Protein AF-A0A401U0D8-F1 (afdb_monomer_lite)

Secondary structure (DSSP, 8-state):
----TTSS---SS-S-SSTTS-------SSHHHHHHHHHHH-S--TT-S--PPPPSS-HHHHTTS---S---

Structure (mmCIF, N/CA/C/O backbone):
data_AF-A0A401U0D8-F1
#
_entry.id   AF-A0A401U0D8-F1
#
loop_
_atom_site.group_PDB
_atom_site.id
_atom_site.type_symbol
_atom_site.label_atom_id
_atom_site.label_alt_id
_atom_site.label_comp_id
_atom_site.label_asym_id
_atom_site.label_entity_id
_atom_site.label_seq_id
_atom_site.pdbx_PDB_ins_code
_atom_site.Cartn_x
_atom_site.Cartn_y
_atom_site.Cartn_z
_atom_site.occupancy
_atom_site.B_iso_or_equiv
_atom_site.auth_seq_id
_atom_site.auth_comp_id
_atom_site.auth_asym_id
_atom_site.auth_atom_id
_atom_site.pdbx_PDB_model_num
ATOM 1 N N . MET A 1 1 ? 1.020 8.322 5.889 1.00 93.81 1 MET A N 1
ATOM 2 C CA . MET A 1 1 ? 1.505 6.985 6.321 1.00 93.81 1 MET A CA 1
ATOM 3 C C . MET A 1 1 ? 2.463 6.460 5.258 1.00 93.81 1 MET A C 1
ATOM 5 O O . MET A 1 1 ? 2.178 6.675 4.089 1.00 93.81 1 MET A O 1
ATOM 9 N N . LYS A 1 2 ? 3.593 5.835 5.629 1.00 95.75 2 LYS A N 1
ATOM 10 C CA . LYS A 1 2 ? 4.551 5.271 4.658 1.00 95.75 2 LYS A CA 1
ATOM 11 C C . LYS A 1 2 ? 4.305 3.764 4.474 1.00 95.75 2 LYS A C 1
ATOM 13 O O . LYS A 1 2 ? 4.523 3.027 5.437 1.00 95.75 2 LYS A O 1
ATOM 18 N N . PRO A 1 3 ? 3.938 3.281 3.274 1.00 95.81 3 PRO A N 1
ATOM 19 C CA . PRO A 1 3 ? 3.698 1.862 3.055 1.00 95.81 3 PRO A CA 1
ATOM 20 C C . PRO A 1 3 ? 5.011 1.071 2.953 1.00 95.81 3 PRO A C 1
ATOM 22 O O . PRO A 1 3 ? 6.120 1.625 2.984 1.00 95.81 3 PRO A O 1
ATOM 25 N N . THR A 1 4 ? 4.895 -0.255 2.840 1.00 95.69 4 THR A N 1
ATOM 26 C CA . THR A 1 4 ? 6.016 -1.136 2.475 1.00 95.69 4 THR A CA 1
ATOM 27 C C . THR A 1 4 ? 6.685 -0.619 1.192 1.00 95.69 4 THR A C 1
ATOM 29 O O . THR A 1 4 ? 5.995 -0.145 0.289 1.00 95.69 4 THR A O 1
ATOM 32 N N . ARG A 1 5 ? 8.020 -0.714 1.079 1.00 95.06 5 ARG A N 1
ATOM 33 C CA . ARG A 1 5 ? 8.715 -0.503 -0.209 1.00 95.06 5 ARG A CA 1
ATOM 34 C C . ARG A 1 5 ? 8.047 -1.369 -1.277 1.00 95.06 5 ARG A C 1
ATOM 36 O O . ARG A 1 5 ? 7.575 -2.452 -0.940 1.00 95.06 5 ARG A O 1
ATOM 43 N N . ALA A 1 6 ? 8.013 -0.903 -2.526 1.00 94.31 6 ALA A N 1
ATOM 44 C CA . ALA A 1 6 ? 7.418 -1.639 -3.648 1.00 94.31 6 ALA A CA 1
ATOM 45 C C . ALA A 1 6 ? 5.893 -1.819 -3.592 1.00 94.31 6 ALA A C 1
ATOM 47 O O . ALA A 1 6 ? 5.343 -2.575 -4.388 1.00 94.31 6 ALA A O 1
ATOM 48 N N . ARG A 1 7 ? 5.204 -1.199 -2.624 1.00 95.62 7 ARG A N 1
ATOM 49 C CA . ARG A 1 7 ? 3.745 -1.306 -2.515 1.00 95.62 7 ARG A CA 1
ATOM 50 C C . ARG A 1 7 ? 3.036 -0.470 -3.567 1.00 95.62 7 ARG A C 1
ATOM 52 O O . ARG A 1 7 ? 2.115 -0.970 -4.197 1.00 95.62 7 ARG A O 1
ATOM 59 N N . ASN A 1 8 ? 3.464 0.781 -3.697 1.00 94.50 8 ASN A N 1
ATOM 60 C CA . ASN A 1 8 ? 2.925 1.738 -4.650 1.00 94.50 8 ASN A CA 1
ATOM 61 C C . ASN A 1 8 ? 3.978 1.970 -5.740 1.00 94.50 8 ASN A C 1
ATOM 63 O O . ASN A 1 8 ? 5.164 2.098 -5.397 1.00 94.50 8 ASN A O 1
ATOM 67 N N . PRO A 1 9 ? 3.571 2.033 -7.014 1.00 92.44 9 PRO A N 1
ATOM 68 C CA . PRO A 1 9 ? 4.480 2.311 -8.114 1.00 92.44 9 PRO A CA 1
ATOM 69 C C . PRO A 1 9 ? 5.000 3.758 -8.053 1.00 92.44 9 PRO A C 1
ATOM 71 O O . PRO A 1 9 ? 4.389 4.629 -7.430 1.00 92.44 9 PRO A O 1
ATOM 74 N N . CYS A 1 10 ? 6.156 4.007 -8.676 1.00 91.00 10 CYS A N 1
ATOM 75 C CA . CYS A 1 10 ? 6.811 5.325 -8.716 1.00 91.00 10 CYS A CA 1
ATOM 76 C C . CYS A 1 10 ? 6.917 5.910 -10.135 1.00 91.00 10 CYS A C 1
ATOM 78 O O . CYS A 1 10 ? 7.260 7.088 -10.277 1.00 91.00 10 CYS A O 1
ATOM 80 N N . GLY A 1 11 ? 6.681 5.105 -11.170 1.00 89.81 11 GLY A N 1
ATOM 81 C CA . GLY A 1 11 ? 6.829 5.539 -12.548 1.00 89.81 11 GLY A CA 1
ATOM 82 C C . GLY A 1 11 ? 5.620 6.303 -13.087 1.00 89.81 11 GLY A C 1
ATOM 83 O O . GLY A 1 11 ? 4.725 6.693 -12.330 1.00 89.81 11 GLY A O 1
ATOM 84 N N . PRO A 1 12 ? 5.639 6.596 -14.399 1.00 89.31 12 PRO A N 1
ATOM 85 C CA . PRO A 1 12 ? 6.607 6.095 -15.388 1.00 89.31 12 PRO A CA 1
ATOM 86 C C . PRO A 1 12 ? 7.975 6.803 -15.362 1.00 89.31 12 PRO A C 1
ATOM 88 O O . PRO A 1 12 ? 8.970 6.244 -15.812 1.00 89.31 12 PRO A O 1
ATOM 91 N N . ASP A 1 13 ? 8.055 8.014 -14.808 1.00 88.31 13 ASP A N 1
ATOM 92 C CA . ASP A 1 13 ? 9.247 8.869 -14.939 1.00 88.31 13 ASP A CA 1
ATOM 93 C C . ASP A 1 13 ? 10.410 8.469 -14.012 1.00 88.31 13 ASP A C 1
ATOM 95 O O . ASP A 1 13 ? 11.532 8.963 -14.150 1.00 88.31 13 ASP A O 1
ATOM 99 N N . ARG A 1 14 ? 10.150 7.609 -13.017 1.00 84.62 14 ARG A N 1
ATOM 100 C CA . ARG A 1 14 ? 11.129 7.160 -12.015 1.00 84.62 14 ARG A CA 1
ATOM 101 C C . ARG A 1 14 ? 10.916 5.694 -11.644 1.00 84.62 14 ARG A C 1
ATOM 103 O O . ARG A 1 14 ? 9.794 5.278 -11.391 1.00 84.62 14 ARG A O 1
ATOM 110 N N . GLY A 1 15 ? 12.005 4.933 -11.519 1.00 85.12 15 GLY A N 1
ATOM 111 C CA . GLY A 1 15 ? 11.957 3.534 -11.065 1.00 85.12 15 GLY A CA 1
ATOM 112 C C . GLY A 1 15 ? 11.956 3.376 -9.540 1.00 85.12 15 GLY A C 1
ATOM 113 O O . GLY A 1 15 ? 11.262 2.520 -9.000 1.00 85.12 15 GLY A O 1
ATOM 114 N N . GLU A 1 16 ? 12.709 4.217 -8.827 1.00 88.75 16 GLU A N 1
ATOM 115 C CA . GLU A 1 16 ? 12.701 4.289 -7.365 1.00 88.75 16 GLU A CA 1
ATOM 116 C C . GLU A 1 16 ? 13.225 5.642 -6.862 1.00 88.75 16 GLU A C 1
ATOM 118 O O . GLU A 1 16 ? 13.857 6.397 -7.600 1.00 88.75 16 GLU A O 1
ATOM 123 N N . GLY A 1 17 ? 12.945 5.962 -5.596 1.00 87.31 17 GLY A N 1
ATOM 124 C CA . GLY A 1 17 ? 13.518 7.123 -4.915 1.00 87.31 17 GLY A CA 1
ATOM 125 C C . GLY A 1 17 ? 14.915 6.832 -4.359 1.00 87.31 17 GLY A C 1
ATOM 126 O O . GLY A 1 17 ? 15.756 6.235 -5.014 1.00 87.31 17 GLY A O 1
ATOM 127 N N . TRP A 1 18 ? 15.166 7.230 -3.113 1.00 92.75 18 TRP A N 1
ATOM 128 C CA . TRP A 1 18 ? 16.439 7.041 -2.404 1.00 92.75 18 TRP A CA 1
ATOM 129 C C . TRP A 1 18 ? 16.775 5.553 -2.159 1.00 92.75 18 TRP A C 1
ATOM 131 O O . TRP A 1 18 ? 16.624 5.074 -1.045 1.00 92.75 18 TRP A O 1
ATOM 141 N N . GLY A 1 19 ? 17.134 4.782 -3.192 1.00 88.31 19 GLY A N 1
ATOM 142 C CA . GLY A 1 19 ? 17.419 3.338 -3.104 1.00 88.31 19 GLY A CA 1
ATOM 143 C C . GLY A 1 19 ? 16.281 2.510 -2.487 1.00 88.31 19 GLY A C 1
ATOM 144 O O . GLY A 1 19 ? 16.524 1.512 -1.809 1.00 88.31 19 GLY A O 1
ATOM 145 N N . GLY A 1 20 ? 15.036 2.980 -2.626 1.00 88.81 20 GLY A N 1
ATOM 146 C CA . GLY A 1 20 ? 13.854 2.392 -1.993 1.00 88.81 20 GLY A CA 1
ATOM 147 C C . GLY A 1 20 ? 13.608 2.764 -0.526 1.00 88.81 20 GLY A C 1
ATOM 148 O O . GLY A 1 20 ? 12.618 2.308 0.050 1.00 88.81 20 GLY A O 1
ATOM 149 N N . PHE A 1 21 ? 14.451 3.610 0.078 1.00 91.94 21 PHE A N 1
ATOM 150 C CA . PHE A 1 21 ? 14.191 4.209 1.395 1.00 91.94 21 PHE A CA 1
ATOM 151 C C . PHE A 1 21 ? 13.121 5.306 1.339 1.00 91.94 21 PHE A C 1
ATOM 153 O O . PHE A 1 21 ? 12.484 5.599 2.350 1.00 91.94 21 PHE A O 1
ATOM 160 N N . SER A 1 22 ? 12.875 5.871 0.153 1.00 92.31 22 SER A N 1
ATOM 161 C CA . SER A 1 22 ? 11.737 6.757 -0.100 1.00 92.31 22 SER A CA 1
ATOM 162 C C . SER A 1 22 ? 10.603 5.993 -0.779 1.00 92.31 22 SER A C 1
ATOM 164 O O . SER A 1 22 ? 10.832 5.273 -1.752 1.00 92.31 22 SER A O 1
ATOM 166 N N . VAL A 1 23 ? 9.387 6.145 -0.251 1.00 93.94 23 VAL A N 1
ATOM 167 C CA . VAL A 1 23 ? 8.171 5.496 -0.754 1.00 93.94 23 VAL A CA 1
ATOM 168 C C . VAL A 1 23 ? 7.031 6.508 -0.731 1.00 93.94 23 VAL A C 1
ATOM 170 O O . VAL A 1 23 ? 6.782 7.132 0.302 1.00 93.94 23 VAL A O 1
ATOM 173 N N . GLY A 1 24 ? 6.347 6.658 -1.865 1.00 92.88 24 GLY A N 1
ATOM 174 C CA . GLY A 1 24 ? 5.224 7.577 -2.023 1.00 92.88 24 GLY A CA 1
ATOM 175 C C . GLY A 1 24 ? 3.906 7.003 -1.505 1.00 92.88 24 GLY A C 1
ATOM 176 O O . GLY A 1 24 ? 3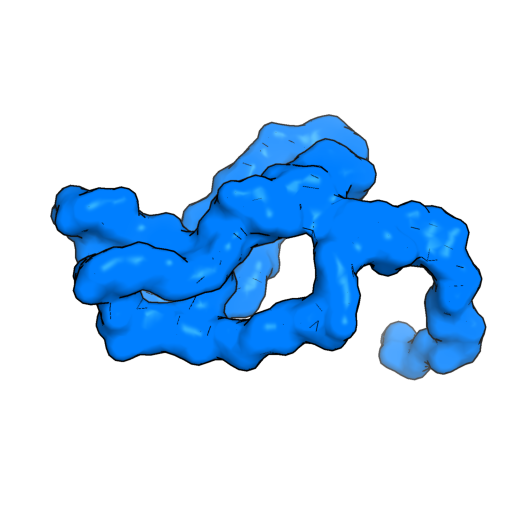.597 5.825 -1.696 1.00 92.88 24 GLY A O 1
ATOM 177 N N . HIS A 1 25 ? 3.120 7.861 -0.861 1.00 96.25 25 HIS A N 1
ATOM 178 C CA . HIS A 1 25 ? 1.712 7.634 -0.539 1.00 96.25 25 HIS A CA 1
ATOM 179 C C . HIS A 1 25 ? 1.013 8.981 -0.342 1.00 96.25 25 HIS A C 1
ATOM 181 O O . HIS A 1 25 ? 1.635 10.036 -0.462 1.00 96.25 25 HIS A O 1
ATOM 187 N N . VAL A 1 26 ? -0.270 8.948 -0.002 1.00 97.56 26 VAL A N 1
ATOM 188 C CA . VAL A 1 26 ? -1.058 10.142 0.296 1.00 97.56 26 VAL A CA 1
ATOM 189 C C . VAL A 1 26 ? -0.869 10.652 1.728 1.00 97.56 26 VAL A C 1
ATOM 191 O O . VAL A 1 26 ? -0.522 9.911 2.658 1.00 97.56 26 VAL A O 1
ATOM 194 N N . LEU A 1 27 ? -1.176 11.937 1.907 1.00 98.19 27 LEU A N 1
ATOM 195 C CA . LEU A 1 27 ? -1.493 12.533 3.199 1.00 98.19 27 LEU A CA 1
ATOM 196 C C . LEU A 1 27 ? -3.010 12.703 3.285 1.00 98.19 27 LEU A C 1
ATOM 198 O O . LEU A 1 27 ? -3.620 13.293 2.397 1.00 98.19 27 LEU A O 1
ATOM 202 N N . SER A 1 28 ? -3.613 12.180 4.346 1.00 98.06 28 SER A N 1
ATOM 203 C CA . SER A 1 28 ? -5.047 12.287 4.609 1.00 98.06 28 SER A CA 1
ATOM 204 C C . SER A 1 28 ? -5.2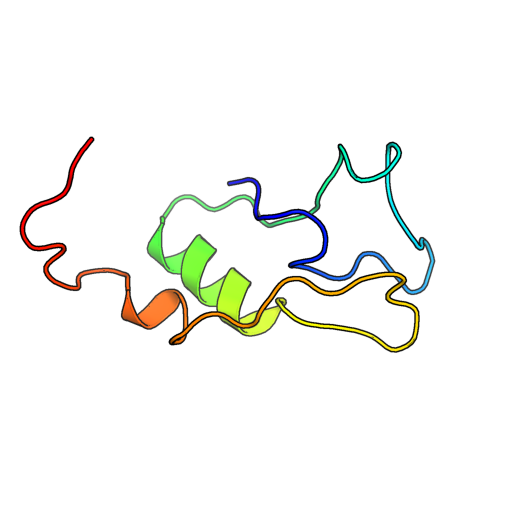87 12.603 6.080 1.00 98.06 28 SER A C 1
ATOM 206 O O . SER A 1 28 ? -4.430 12.345 6.926 1.00 98.06 28 SER A O 1
ATOM 208 N N . ILE A 1 29 ? -6.463 13.152 6.387 1.00 98.25 29 ILE A N 1
ATOM 209 C CA . ILE A 1 29 ? -6.878 13.421 7.771 1.00 98.25 29 ILE A CA 1
ATOM 210 C C . ILE A 1 29 ? -7.306 12.118 8.455 1.00 98.25 29 ILE A C 1
ATOM 212 O O . ILE A 1 29 ? -6.973 11.887 9.615 1.00 98.25 29 ILE A O 1
ATOM 216 N N . SER A 1 30 ? -8.030 11.250 7.740 1.00 98.12 30 SER A N 1
ATOM 217 C CA . SER A 1 30 ? -8.543 9.997 8.293 1.00 98.12 30 SER A CA 1
ATOM 218 C C . SER A 1 30 ? -7.713 8.781 7.866 1.00 98.12 30 SER A C 1
ATOM 220 O O . SER A 1 30 ? -7.135 8.740 6.773 1.00 98.12 30 SER A O 1
ATOM 222 N N . VAL A 1 31 ? -7.697 7.755 8.724 1.00 98.06 31 VAL A N 1
ATOM 223 C CA . VAL A 1 31 ? -7.114 6.436 8.414 1.00 98.06 31 VAL A CA 1
ATOM 224 C C . VAL A 1 31 ? -7.909 5.733 7.311 1.00 98.06 31 VAL A C 1
ATOM 226 O O . VAL A 1 31 ? -7.309 5.098 6.446 1.00 98.06 31 VAL A O 1
ATOM 229 N N . ARG A 1 32 ? -9.242 5.891 7.300 1.00 98.06 32 ARG A N 1
ATOM 230 C CA . ARG A 1 32 ? -10.124 5.329 6.267 1.00 98.06 32 ARG A CA 1
ATOM 231 C C . ARG A 1 32 ? -9.705 5.788 4.871 1.00 98.06 32 ARG A C 1
ATOM 233 O O . ARG A 1 32 ? -9.558 4.946 3.994 1.00 98.06 32 ARG A O 1
ATOM 240 N N . ASP A 1 33 ? -9.451 7.080 4.684 1.00 98.44 33 ASP A N 1
ATOM 241 C CA . ASP A 1 33 ? -9.071 7.620 3.370 1.00 98.44 33 ASP A CA 1
ATOM 242 C C . ASP A 1 33 ? -7.688 7.123 2.941 1.00 98.44 33 ASP A C 1
ATOM 244 O O . ASP A 1 33 ? -7.488 6.753 1.788 1.00 98.44 33 ASP A O 1
ATOM 248 N N . SER A 1 34 ? -6.737 7.030 3.879 1.00 98.38 34 SER A N 1
ATOM 249 C CA . SER A 1 34 ? -5.432 6.418 3.607 1.00 98.38 34 SER A CA 1
ATOM 250 C C . SER A 1 34 ? -5.561 4.962 3.150 1.00 98.38 34 SER A C 1
ATOM 252 O O . SER A 1 34 ? -4.808 4.550 2.270 1.00 98.38 34 SER A O 1
ATOM 254 N N . ALA A 1 35 ? -6.485 4.192 3.734 1.00 98.31 35 ALA A N 1
ATOM 255 C CA . ALA A 1 35 ? -6.726 2.795 3.382 1.00 98.31 35 ALA A CA 1
ATOM 256 C C . ALA A 1 35 ? -7.414 2.647 2.016 1.00 98.31 35 ALA A C 1
ATOM 258 O O . ALA A 1 35 ? -6.970 1.847 1.199 1.00 98.31 35 ALA A O 1
ATOM 259 N N . VAL A 1 36 ? -8.424 3.472 1.724 1.00 98.25 36 VAL A N 1
ATOM 260 C CA . VAL A 1 36 ? -9.054 3.522 0.392 1.00 98.25 36 VAL A CA 1
ATOM 261 C C . VAL A 1 36 ? -8.027 3.886 -0.681 1.00 98.25 36 VAL A C 1
ATOM 263 O O . VAL A 1 36 ? -7.984 3.256 -1.733 1.00 98.25 36 VAL A O 1
ATOM 266 N N . MET A 1 37 ? -7.145 4.853 -0.407 1.00 98.31 37 MET A N 1
ATOM 267 C CA . MET A 1 37 ? -6.083 5.203 -1.350 1.00 98.31 37 MET A CA 1
ATOM 268 C C . MET A 1 37 ? -5.074 4.072 -1.542 1.00 98.31 37 MET A C 1
ATOM 270 O O . MET A 1 37 ? -4.556 3.934 -2.642 1.00 98.31 37 MET A O 1
ATOM 274 N N . MET A 1 38 ? -4.805 3.247 -0.524 1.00 98.00 38 MET A N 1
ATOM 275 C CA . MET A 1 38 ? -3.970 2.055 -0.710 1.00 98.00 38 MET A CA 1
ATOM 276 C C . MET A 1 38 ? -4.621 1.082 -1.689 1.00 98.00 38 MET A C 1
ATOM 278 O O . MET A 1 38 ? -3.943 0.640 -2.607 1.00 98.00 38 MET A O 1
ATOM 282 N N . ASP A 1 39 ? -5.918 0.802 -1.548 1.00 97.94 39 ASP A N 1
ATOM 283 C CA . ASP A 1 39 ? -6.650 -0.074 -2.478 1.00 97.94 39 ASP A CA 1
ATOM 284 C C . ASP A 1 39 ? -6.644 0.455 -3.914 1.00 97.94 39 ASP A C 1
ATOM 286 O O . ASP A 1 39 ? -6.602 -0.320 -4.865 1.00 97.94 39 ASP A O 1
ATOM 290 N N . ALA A 1 40 ? -6.668 1.779 -4.074 1.00 97.31 40 ALA A N 1
ATOM 291 C CA . ALA A 1 40 ? -6.688 2.414 -5.383 1.00 97.31 40 ALA A CA 1
ATOM 292 C C . ALA A 1 40 ? -5.327 2.406 -6.097 1.00 97.31 40 ALA A C 1
ATOM 294 O O . ALA A 1 40 ? -5.299 2.376 -7.326 1.00 97.31 40 ALA A O 1
ATOM 295 N N . ILE A 1 41 ? -4.213 2.492 -5.358 1.00 95.50 41 ILE A N 1
ATOM 296 C CA . ILE A 1 41 ? -2.895 2.775 -5.957 1.00 95.50 41 ILE A CA 1
ATOM 297 C C . ILE A 1 41 ? -1.839 1.696 -5.712 1.00 95.50 41 ILE A C 1
ATOM 299 O O . ILE A 1 41 ? -0.745 1.796 -6.267 1.00 95.50 41 ILE A O 1
ATOM 303 N N . HIS A 1 42 ? -2.109 0.692 -4.871 1.00 95.62 42 HIS A N 1
ATOM 304 C CA . HIS A 1 42 ? -1.137 -0.372 -4.647 1.00 95.62 42 HIS A CA 1
ATOM 305 C C . HIS A 1 42 ? -1.010 -1.282 -5.873 1.00 95.62 42 HIS A C 1
ATOM 307 O O . HIS A 1 42 ? -1.969 -1.533 -6.600 1.00 95.62 42 HIS A O 1
ATOM 313 N N . GLY A 1 43 ? 0.144 -1.926 -6.001 1.00 94.62 43 GLY A N 1
ATOM 314 C CA . GLY A 1 43 ? 0.394 -2.962 -6.995 1.00 94.62 43 GLY A CA 1
ATOM 315 C C . GLY A 1 43 ? 1.484 -2.582 -7.992 1.00 94.62 43 GLY A C 1
ATOM 316 O O . GLY A 1 43 ? 2.068 -1.500 -7.908 1.00 94.62 43 GLY A O 1
ATOM 317 N N . PRO A 1 44 ? 1.807 -3.508 -8.905 1.00 93.56 44 PRO A N 1
ATOM 318 C CA . PRO A 1 44 ? 2.822 -3.279 -9.916 1.00 93.56 44 PRO A CA 1
ATOM 319 C C . PRO A 1 44 ? 2.299 -2.411 -11.064 1.00 93.56 44 PRO A C 1
ATOM 321 O O . PRO A 1 44 ? 1.139 -2.492 -11.459 1.00 93.56 44 PRO A O 1
ATOM 324 N N . GLU A 1 45 ? 3.211 -1.661 -11.666 1.00 90.94 45 GLU A N 1
ATOM 325 C CA . GLU A 1 45 ? 3.066 -1.042 -12.987 1.00 90.94 45 GLU A CA 1
ATOM 326 C C . GLU A 1 45 ? 4.101 -1.642 -13.969 1.00 90.94 45 GLU A C 1
ATOM 328 O O . GLU A 1 45 ? 5.040 -2.306 -13.515 1.00 90.94 45 GLU A O 1
ATOM 333 N N . PRO A 1 46 ? 4.023 -1.375 -15.289 1.00 90.50 46 PRO A N 1
ATOM 334 C CA . PRO A 1 46 ? 4.951 -1.943 -16.275 1.00 90.50 46 PRO A CA 1
ATOM 335 C C . PRO A 1 46 ? 6.447 -1.706 -15.996 1.00 90.50 46 PRO A C 1
ATOM 337 O O . PRO A 1 46 ? 7.263 -2.573 -16.296 1.00 90.50 46 PRO A O 1
ATOM 340 N N . SER A 1 47 ? 6.817 -0.562 -15.412 1.00 88.62 47 SER A N 1
ATOM 341 C CA . SER A 1 47 ? 8.202 -0.200 -15.059 1.00 88.62 47 SER A CA 1
ATOM 342 C C . SER A 1 47 ? 8.618 -0.587 -13.635 1.00 88.62 47 SER A C 1
ATOM 344 O O . SER A 1 47 ? 9.718 -0.242 -13.200 1.00 88.62 47 SER A O 1
ATOM 346 N N . SER A 1 48 ? 7.772 -1.300 -12.885 1.00 90.56 48 SER A N 1
ATOM 347 C CA . SER A 1 48 ? 8.091 -1.691 -11.509 1.00 90.56 48 SER A CA 1
ATOM 348 C C . SER A 1 48 ? 9.276 -2.654 -11.456 1.00 90.56 48 SER A C 1
ATOM 350 O O . SER A 1 48 ? 9.204 -3.777 -11.944 1.00 90.56 48 SER A O 1
ATOM 352 N N . LEU A 1 49 ? 10.357 -2.235 -10.792 1.00 88.88 49 LEU A N 1
ATOM 353 C CA . LEU A 1 49 ? 11.562 -3.053 -10.589 1.00 88.88 49 LEU A CA 1
ATOM 354 C C . LEU A 1 49 ? 11.339 -4.217 -9.613 1.00 88.88 49 LEU A C 1
ATOM 356 O O . LEU A 1 49 ? 12.028 -5.232 -9.660 1.00 88.88 49 LEU A O 1
ATOM 360 N N . TYR A 1 50 ? 10.406 -4.040 -8.684 1.00 89.50 50 TYR A N 1
ATOM 361 C CA . TYR A 1 50 ? 10.096 -4.973 -7.612 1.00 89.50 50 TYR A CA 1
ATOM 362 C C . TYR A 1 50 ? 8.644 -4.779 -7.168 1.00 89.50 50 TYR A C 1
ATOM 364 O O . TYR A 1 50 ? 8.059 -3.718 -7.388 1.00 89.50 50 TYR A O 1
ATOM 372 N N . VAL A 1 51 ? 8.063 -5.794 -6.523 1.00 93.38 51 VAL A N 1
ATOM 373 C CA . VAL A 1 51 ? 6.645 -5.798 -6.133 1.00 93.38 51 VAL A CA 1
ATOM 374 C C . VAL A 1 51 ? 6.504 -6.332 -4.713 1.00 93.38 51 VAL A C 1
ATOM 376 O O . VAL A 1 51 ? 7.049 -7.386 -4.383 1.00 93.38 51 VAL A O 1
ATOM 379 N N . ALA A 1 52 ? 5.788 -5.605 -3.855 1.00 95.62 52 ALA A N 1
ATOM 380 C CA . ALA A 1 52 ? 5.453 -6.102 -2.523 1.00 95.62 52 ALA A CA 1
ATOM 381 C C . ALA A 1 52 ? 4.408 -7.235 -2.614 1.00 95.62 52 ALA A C 1
ATOM 383 O O . ALA A 1 52 ? 3.540 -7.179 -3.486 1.00 95.62 52 ALA A O 1
ATOM 384 N N . PRO A 1 53 ? 4.417 -8.225 -1.698 1.00 96.50 53 PRO A N 1
ATOM 385 C CA . PRO A 1 53 ? 3.386 -9.264 -1.664 1.00 96.50 53 PRO A CA 1
ATOM 386 C C . PRO A 1 53 ? 1.986 -8.647 -1.584 1.00 96.50 53 PRO A C 1
ATOM 388 O O . PRO A 1 53 ? 1.829 -7.678 -0.835 1.00 96.50 53 PRO A O 1
ATOM 391 N N .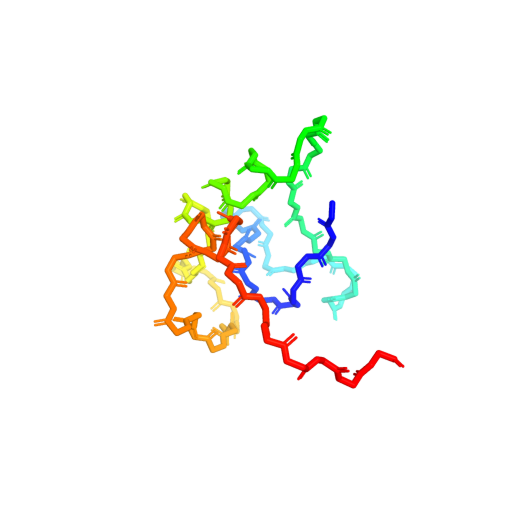 PRO A 1 54 ? 0.976 -9.166 -2.302 1.00 95.69 54 PRO A N 1
ATOM 392 C CA . PRO A 1 54 ? -0.372 -8.605 -2.268 1.00 95.69 54 PRO A CA 1
ATOM 393 C C . PRO A 1 54 ? -0.943 -8.641 -0.841 1.00 95.69 54 PRO A C 1
ATOM 395 O O . PRO A 1 54 ? -0.583 -9.526 -0.061 1.00 95.69 54 PRO A O 1
ATOM 398 N N . PRO A 1 55 ? -1.796 -7.675 -0.463 1.00 96.00 55 PRO A N 1
ATOM 399 C CA . PRO A 1 55 ? -2.496 -7.759 0.810 1.00 96.00 55 PRO A CA 1
ATOM 400 C C . PRO A 1 55 ? -3.487 -8.935 0.780 1.00 96.00 55 PRO A C 1
ATOM 402 O O . PRO A 1 55 ? -4.021 -9.276 -0.273 1.00 96.00 55 PRO A O 1
ATOM 405 N N . GLU A 1 56 ? -3.758 -9.547 1.934 1.00 96.25 56 GLU A N 1
ATOM 406 C CA . GLU A 1 56 ? -4.730 -10.651 2.029 1.00 96.25 56 GLU A CA 1
ATOM 407 C C . GLU A 1 56 ? -6.158 -10.209 1.684 1.00 96.25 56 GLU A C 1
ATOM 409 O O . GLU A 1 56 ? -6.969 -11.004 1.211 1.00 96.25 56 GLU A O 1
ATOM 414 N N . ARG A 1 57 ? -6.469 -8.935 1.937 1.00 96.19 57 ARG A N 1
ATOM 415 C CA . ARG A 1 57 ? -7.744 -8.293 1.622 1.00 96.19 57 ARG A CA 1
ATOM 416 C C . ARG A 1 57 ? -7.529 -6.800 1.359 1.00 96.19 57 ARG A C 1
ATOM 418 O O . ARG A 1 57 ? -6.477 -6.278 1.733 1.00 96.19 57 ARG A O 1
ATOM 425 N N . PRO A 1 58 ? -8.511 -6.096 0.776 1.00 97.88 58 PRO A N 1
ATOM 426 C CA . PRO A 1 58 ? -8.438 -4.647 0.625 1.00 97.88 58 PRO A CA 1
ATOM 427 C C . PRO A 1 58 ? -8.201 -3.949 1.971 1.00 97.88 58 PRO A C 1
ATOM 429 O O . PRO A 1 58 ? -8.855 -4.256 2.969 1.00 97.88 58 PRO A O 1
ATOM 432 N N . PHE A 1 59 ? -7.287 -2.987 2.000 1.00 97.88 59 PHE A N 1
ATOM 433 C CA . PHE A 1 59 ? -6.938 -2.198 3.175 1.00 97.88 59 PHE A CA 1
ATOM 434 C C . PHE A 1 59 ? -8.162 -1.500 3.772 1.00 97.88 59 PHE A C 1
ATOM 436 O O . PHE A 1 59 ? -8.282 -1.417 4.994 1.00 97.88 59 PHE A O 1
ATOM 443 N N . SER A 1 60 ? -9.097 -1.030 2.942 1.00 98.19 60 SER A N 1
ATOM 444 C CA . SER A 1 60 ? -10.350 -0.427 3.411 1.00 98.19 60 SER A CA 1
ATOM 445 C C . SER A 1 60 ? -11.220 -1.387 4.228 1.00 98.19 60 SER A C 1
ATOM 447 O O . SER A 1 60 ? -11.923 -0.932 5.129 1.00 98.19 60 SER A O 1
ATOM 449 N N . GLN A 1 61 ? -11.143 -2.699 3.977 1.00 98.00 61 GLN A N 1
ATOM 450 C CA . GLN A 1 61 ? -11.890 -3.714 4.728 1.00 98.00 61 GLN A CA 1
ATOM 451 C C . GLN A 1 61 ? -11.258 -4.049 6.082 1.00 98.00 61 GLN A C 1
ATOM 453 O O . GLN A 1 61 ? -11.931 -4.613 6.942 1.00 98.00 61 GLN A O 1
ATOM 458 N N . GLU A 1 62 ? -9.986 -3.708 6.298 1.00 97.06 62 GLU A N 1
ATOM 459 C CA . GLU A 1 62 ? -9.365 -3.834 7.621 1.00 97.06 62 GLU A CA 1
ATOM 460 C C . GLU A 1 62 ? -9.778 -2.676 8.546 1.00 97.06 62 GLU A C 1
ATOM 462 O O . GLU A 1 62 ? -9.736 -2.801 9.770 1.00 97.06 62 GLU A O 1
ATOM 467 N N . VAL A 1 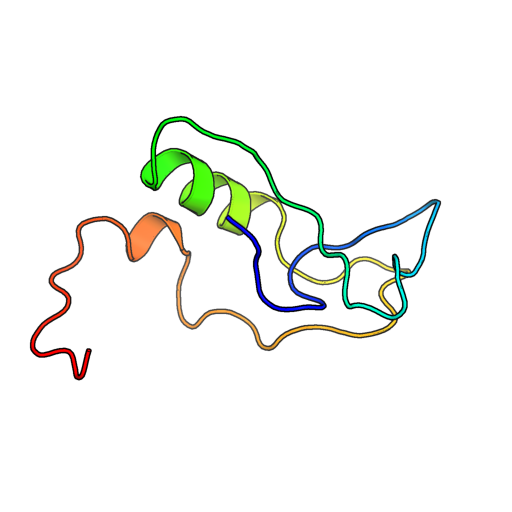63 ? -10.223 -1.541 7.992 1.00 97.12 63 VAL A N 1
ATOM 468 C CA . VAL A 1 63 ? -10.638 -0.382 8.791 1.00 97.12 63 VAL A CA 1
ATOM 469 C C . VAL A 1 63 ? -11.968 -0.660 9.490 1.00 97.12 63 VAL A C 1
ATOM 471 O O . VAL A 1 63 ? -13.015 -0.762 8.856 1.00 97.12 63 VAL A O 1
ATOM 474 N N . GLY A 1 64 ? -11.937 -0.701 10.823 1.00 94.94 64 GLY A N 1
ATOM 475 C CA . GLY A 1 64 ? -13.117 -0.943 11.661 1.00 94.94 64 GLY A CA 1
ATOM 476 C C . GLY A 1 64 ? -13.413 -2.422 11.913 1.00 94.94 64 GLY A C 1
ATOM 477 O O . GLY A 1 64 ? -14.367 -2.733 12.623 1.00 94.94 64 GLY A O 1
ATOM 478 N N . ARG A 1 65 ? -12.595 -3.330 11.374 1.00 96.56 65 ARG A N 1
ATOM 479 C CA . ARG A 1 65 ? -12.626 -4.742 11.742 1.00 96.56 65 ARG A CA 1
ATOM 480 C C . ARG A 1 65 ? -12.102 -4.922 13.167 1.00 96.56 65 ARG A C 1
ATOM 482 O O . ARG A 1 65 ? -11.167 -4.232 13.568 1.00 96.56 65 ARG A O 1
ATOM 489 N N . ASP A 1 66 ? -12.679 -5.868 13.907 1.00 96.81 66 ASP A N 1
ATOM 490 C CA . ASP A 1 66 ? -12.157 -6.257 15.218 1.00 96.81 66 ASP A CA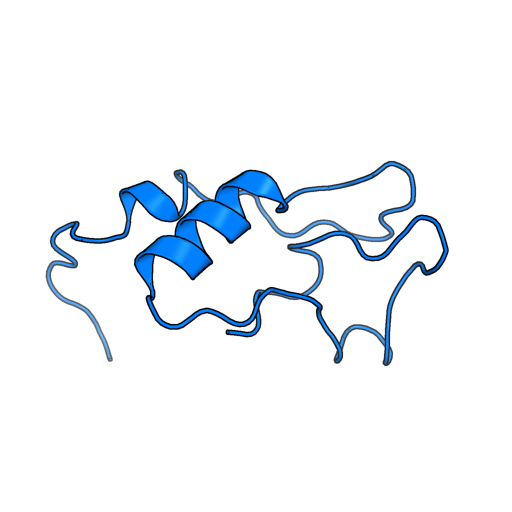 1
ATOM 491 C C . ASP A 1 66 ? -10.730 -6.824 15.072 1.00 96.81 66 ASP A C 1
ATOM 493 O O . ASP A 1 66 ? -10.550 -7.829 14.373 1.00 96.81 66 ASP A O 1
ATOM 497 N N . PRO A 1 67 ? -9.708 -6.193 15.681 1.00 94.56 67 PRO A N 1
ATOM 498 C CA . PRO A 1 67 ? -8.330 -6.663 15.577 1.00 94.56 67 PRO A CA 1
ATOM 499 C C . PRO A 1 67 ? -8.070 -7.939 16.391 1.00 94.56 67 PRO A C 1
ATOM 501 O O . PRO A 1 67 ? -7.014 -8.553 16.231 1.00 94.56 67 PRO A O 1
ATOM 504 N N . GLY A 1 68 ? -8.994 -8.334 17.275 1.00 96.25 68 GLY A N 1
ATOM 505 C CA . GLY A 1 68 ? -8.761 -9.401 18.239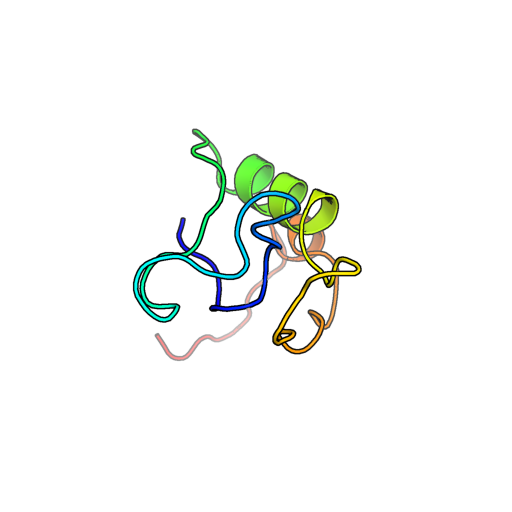 1.00 96.25 68 GLY A CA 1
ATOM 506 C C . GLY A 1 68 ? -7.607 -9.056 19.187 1.00 96.25 68 GLY A C 1
ATOM 507 O O . GLY A 1 68 ? -7.401 -7.900 19.560 1.00 96.25 68 GLY A O 1
ATOM 508 N N . GLN A 1 69 ? -6.833 -10.065 19.591 1.00 97.31 69 GLN A N 1
ATOM 509 C CA . GLN A 1 69 ? -5.677 -9.861 20.462 1.00 97.31 69 GLN A CA 1
ATOM 510 C C . GLN A 1 69 ? -4.413 -9.586 19.640 1.00 97.31 69 GLN A C 1
ATOM 512 O O . GLN A 1 69 ? -3.893 -10.468 18.957 1.00 97.31 69 GLN A O 1
ATOM 517 N N . LEU A 1 70 ? -3.890 -8.365 19.749 1.00 96.00 70 LEU A N 1
ATOM 518 C CA . LEU A 1 70 ? -2.631 -7.963 19.125 1.00 96.00 70 LEU A CA 1
ATOM 519 C C . LEU A 1 70 ? -1.467 -8.066 20.119 1.00 96.00 70 LEU A C 1
ATOM 521 O O . LEU A 1 70 ? -1.613 -7.765 21.303 1.00 96.00 70 LEU A O 1
ATOM 525 N N . ARG A 1 71 ? -0.287 -8.448 19.620 1.00 97.00 71 ARG A N 1
ATOM 526 C CA . ARG A 1 71 ? 0.991 -8.278 20.326 1.00 97.00 71 ARG A CA 1
ATOM 527 C C . ARG A 1 71 ? 1.573 -6.942 19.879 1.00 97.00 71 ARG A C 1
ATOM 529 O O . ARG A 1 71 ? 2.115 -6.869 18.778 1.00 97.00 71 ARG A O 1
ATOM 536 N N . ILE A 1 72 ? 1.372 -5.910 20.690 1.00 92.38 72 ILE A N 1
ATOM 537 C CA . ILE A 1 72 ? 1.829 -4.539 20.421 1.00 92.38 72 ILE A CA 1
ATOM 538 C C . ILE A 1 72 ? 3.088 -4.268 21.234 1.00 92.38 72 ILE A C 1
ATOM 540 O O . ILE A 1 72 ? 3.099 -4.662 22.422 1.00 92.38 72 ILE A O 1
#

pLDDT: mean 94.47, std 3.57, range [84.62, 98.44]

Radius of gyration: 13.46 Å; chains: 1; bounding box: 30×24×37 Å

InterPro domains:
  IPR036928 Amidase signature (AS) superfamily [G3DSA:3.90.1300.10] (1-72)
  IPR036928 Amidase signature (AS) superfamily [SSF75304] (1-72)

Sequence (72 aa):
MKPTRARNPCGPDRGEGWGGFSVGHVLSISVRDSAVMMDAIHGPEPSSLYVAPPPERPFSQEVGRDPGQLRI

Foldseek 3Di:
DFDQQQFFQDDDPDQDDPVSPDGDADDDPDPLVSQVRSQVGTFDDPSHPDHDDDDPDRSNVVVPDDPPDDDD

Organism: Chiloscyllium punctatum (NCBI:txid137246)